Protein AF-A0A318CW46-F1 (afdb_monomer_lite)

Foldseek 3Di:
DDDDDDPPPPPPALEQEDADDPVLCVCLVPPVSVVVVVVVCCVVPVVSDDPQCVVPKAFDDWDADPQQRDIWTWIAGPNRIHTYHYPQAAPPRLDGCVLCVVVLVCVVVVPQLVVCCVPRNDHSVSNVVRNVVVVVDDPCVVPPDDPVPDDPDDDWDWDWDDDVNHIDIDID

Structure (mmCIF, N/CA/C/O backbone):
data_AF-A0A318CW46-F1
#
_entry.id   AF-A0A318CW46-F1
#
loop_
_atom_site.group_PDB
_atom_site.id
_atom_site.type_symbol
_atom_site.label_atom_id
_atom_site.label_alt_id
_atom_site.label_comp_id
_atom_site.label_asym_id
_atom_site.label_entity_id
_atom_site.label_seq_id
_atom_site.pdbx_PDB_ins_code
_atom_site.Cartn_x
_atom_site.Cartn_y
_atom_site.Cartn_z
_atom_site.occupancy
_atom_site.B_iso_or_equiv
_atom_site.auth_seq_id
_atom_site.auth_comp_id
_atom_site.auth_asym_id
_atom_site.auth_atom_id
_atom_site.pdbx_PDB_model_num
ATOM 1 N N . MET A 1 1 ? 23.184 -33.015 18.202 1.00 32.16 1 MET A N 1
ATOM 2 C CA . MET A 1 1 ? 23.133 -31.613 18.664 1.00 32.16 1 MET A CA 1
ATOM 3 C C . MET A 1 1 ? 22.717 -30.748 17.490 1.00 32.16 1 MET A C 1
ATOM 5 O O . MET A 1 1 ? 23.320 -30.872 16.436 1.00 32.16 1 MET A O 1
ATOM 9 N N . ASP A 1 2 ? 21.654 -29.971 17.696 1.00 36.38 2 ASP A N 1
ATOM 10 C CA . ASP A 1 2 ? 21.215 -28.774 16.967 1.00 36.38 2 ASP A CA 1
ATOM 11 C C . ASP A 1 2 ? 21.161 -28.744 15.433 1.00 36.38 2 ASP A C 1
ATOM 13 O O . ASP A 1 2 ? 22.164 -28.635 14.736 1.00 36.38 2 ASP A O 1
ATOM 17 N N . LYS A 1 3 ? 19.936 -28.572 14.924 1.00 35.69 3 LYS A N 1
ATOM 18 C CA . LYS A 1 3 ? 19.398 -27.219 14.685 1.00 35.69 3 LYS A CA 1
ATOM 19 C C . LYS A 1 3 ? 17.874 -27.297 14.598 1.00 35.69 3 LYS A C 1
ATOM 21 O O . LYS A 1 3 ? 17.314 -27.635 13.560 1.00 35.69 3 LYS A O 1
ATOM 26 N N . THR A 1 4 ? 17.195 -26.973 15.695 1.00 38.28 4 THR A N 1
ATOM 27 C CA . THR A 1 4 ? 15.797 -26.534 15.643 1.00 38.28 4 THR A CA 1
ATOM 28 C C . THR A 1 4 ? 15.719 -25.351 14.687 1.00 38.28 4 THR A C 1
ATOM 30 O O . THR A 1 4 ? 16.375 -24.333 14.919 1.00 38.28 4 THR A O 1
ATOM 33 N N . ALA A 1 5 ? 14.962 -25.507 13.600 1.00 40.34 5 ALA A N 1
ATOM 34 C CA . ALA A 1 5 ? 14.631 -24.421 12.692 1.00 40.34 5 ALA A CA 1
ATOM 35 C C . ALA A 1 5 ? 14.111 -23.251 13.532 1.00 40.34 5 ALA A C 1
ATOM 37 O O . ALA A 1 5 ? 13.078 -23.366 14.194 1.00 40.34 5 ALA A O 1
ATOM 38 N N . SER A 1 6 ? 14.868 -22.154 13.573 1.00 40.62 6 SER A N 1
ATOM 39 C CA . SER A 1 6 ? 14.403 -20.938 14.217 1.00 40.62 6 SER A CA 1
ATOM 40 C C . SER A 1 6 ? 13.115 -20.545 13.507 1.00 40.62 6 SER A C 1
ATOM 42 O O . SER A 1 6 ? 13.104 -20.319 12.296 1.00 40.62 6 SER A O 1
ATOM 44 N N . GLY A 1 7 ? 12.005 -20.551 14.248 1.00 39.16 7 GLY A N 1
ATOM 45 C CA . GLY A 1 7 ? 10.722 -20.106 13.733 1.00 39.16 7 GLY A CA 1
ATOM 46 C C . GLY A 1 7 ? 10.923 -18.736 13.103 1.00 39.16 7 GLY A C 1
ATOM 47 O O . GLY A 1 7 ? 11.277 -17.778 13.792 1.00 39.16 7 GLY A O 1
ATOM 48 N N . SER A 1 8 ? 10.774 -18.668 11.780 1.00 39.28 8 SER A N 1
ATOM 49 C CA . SER A 1 8 ? 10.755 -17.416 11.038 1.00 39.28 8 SER A CA 1
ATOM 50 C C . SER A 1 8 ? 9.749 -16.508 11.734 1.00 39.28 8 SER A C 1
ATOM 52 O O . SER A 1 8 ? 8.548 -16.784 11.742 1.00 39.28 8 SER A O 1
ATOM 54 N N . THR A 1 9 ? 10.233 -15.453 12.390 1.00 35.91 9 THR A N 1
ATOM 55 C CA . THR A 1 9 ? 9.356 -14.446 12.980 1.00 35.91 9 THR A CA 1
ATOM 56 C C . THR A 1 9 ? 8.758 -13.667 11.819 1.00 35.91 9 THR A C 1
ATOM 58 O O . THR A 1 9 ? 9.296 -12.653 11.376 1.00 35.91 9 THR A O 1
ATOM 61 N N . CYS A 1 10 ? 7.652 -14.172 11.269 1.00 44.41 10 CYS A N 1
ATOM 62 C CA . CYS A 1 10 ? 6.889 -13.450 10.268 1.00 44.41 10 CYS A CA 1
ATOM 63 C C . CYS A 1 10 ? 6.405 -12.158 10.935 1.00 44.41 10 CYS A C 1
ATOM 65 O O . CYS A 1 10 ? 5.488 -12.145 11.765 1.00 44.41 10 CYS A O 1
ATOM 67 N N . ARG A 1 11 ? 7.113 -11.057 10.672 1.00 53.97 11 ARG A N 1
ATOM 68 C CA . ARG A 1 11 ? 6.777 -9.756 11.233 1.00 53.97 11 ARG A CA 1
ATOM 69 C C . ARG A 1 11 ? 5.471 -9.321 10.589 1.00 53.97 11 ARG A C 1
ATOM 71 O O . ARG A 1 11 ? 5.467 -8.812 9.473 1.00 53.97 11 ARG A O 1
ATOM 78 N N . HIS A 1 12 ? 4.377 -9.523 11.311 1.00 66.75 12 HIS A N 1
ATOM 79 C CA . HIS A 1 12 ? 3.047 -9.138 10.869 1.00 66.75 12 HIS A CA 1
ATOM 80 C C . HIS A 1 12 ? 3.045 -7.656 10.485 1.00 66.75 12 HIS A C 1
ATOM 82 O O . HIS A 1 12 ? 3.467 -6.791 11.266 1.00 66.75 12 HIS A O 1
ATOM 88 N N . SER A 1 13 ? 2.601 -7.368 9.261 1.00 78.62 13 SER A N 1
ATOM 89 C CA . SER A 1 13 ? 2.466 -5.998 8.784 1.00 78.62 13 SER A CA 1
ATOM 90 C C . SER A 1 13 ? 1.497 -5.251 9.696 1.00 78.62 13 SER A C 1
ATOM 92 O O . SER A 1 13 ? 0.342 -5.631 9.850 1.00 78.62 13 SER A O 1
ATOM 94 N N . ARG A 1 14 ? 1.961 -4.162 10.313 1.00 91.94 14 ARG A N 1
ATOM 95 C CA . ARG A 1 14 ? 1.120 -3.259 11.120 1.00 91.94 14 ARG A CA 1
ATOM 96 C C . ARG A 1 14 ? 0.527 -2.140 10.259 1.00 91.94 14 ARG A C 1
ATOM 98 O O . ARG A 1 14 ? 0.412 -0.998 10.707 1.00 91.94 14 ARG A O 1
ATOM 105 N N . ILE A 1 15 ? 0.235 -2.443 8.997 1.00 93.69 15 ILE A N 1
ATOM 106 C CA . ILE A 1 15 ? -0.325 -1.515 8.015 1.00 93.69 15 ILE A CA 1
ATOM 107 C C . ILE A 1 15 ? -1.621 -2.123 7.502 1.00 93.69 15 ILE A C 1
ATOM 109 O O . ILE A 1 15 ? -1.599 -3.210 6.936 1.00 93.69 15 ILE A O 1
ATOM 113 N N . ILE A 1 16 ? -2.714 -1.389 7.669 1.00 94.69 16 ILE A N 1
ATOM 114 C CA . ILE A 1 16 ? -4.020 -1.723 7.112 1.00 94.69 16 ILE A CA 1
ATOM 115 C C . ILE A 1 16 ? -4.219 -0.809 5.906 1.00 94.69 16 ILE A C 1
ATOM 117 O O . ILE A 1 16 ? -4.135 0.417 6.027 1.00 94.69 16 ILE A O 1
ATOM 121 N N . CYS A 1 17 ? -4.404 -1.402 4.728 1.00 94.06 17 CYS A N 1
ATOM 122 C CA . CYS A 1 17 ? -4.678 -0.651 3.513 1.00 94.06 17 CYS A CA 1
ATOM 123 C C . CYS A 1 17 ? -6.181 -0.464 3.358 1.00 94.06 17 CYS A C 1
ATOM 125 O O . CYS A 1 17 ? -6.898 -1.449 3.236 1.00 94.06 17 CYS A O 1
ATOM 127 N N . ILE A 1 18 ? -6.633 0.783 3.302 1.00 95.31 18 ILE A N 1
ATOM 128 C CA . ILE A 1 18 ? -8.049 1.112 3.149 1.00 95.31 18 ILE A CA 1
ATOM 129 C C . ILE A 1 18 ? -8.262 1.819 1.819 1.00 95.31 18 ILE A C 1
ATOM 131 O O . ILE A 1 18 ? -7.445 2.653 1.417 1.00 95.31 18 ILE A O 1
ATOM 135 N N . SER A 1 19 ? -9.353 1.471 1.136 1.00 93.12 19 SER A N 1
ATOM 136 C CA . SER A 1 19 ? -9.769 2.180 -0.067 1.00 93.12 19 SER A CA 1
ATOM 137 C C . SER A 1 19 ? -10.070 3.625 0.301 1.00 93.12 19 SER A C 1
ATOM 139 O O . SER A 1 19 ? -10.950 3.870 1.105 1.00 93.12 19 SER A O 1
ATOM 141 N N . PHE A 1 20 ? -9.306 4.565 -0.236 1.00 93.25 20 PHE A N 1
ATOM 142 C CA . PHE A 1 20 ? -9.570 5.993 -0.126 1.00 93.25 20 PHE A CA 1
ATOM 143 C C . PHE A 1 20 ? -9.274 6.601 -1.489 1.00 93.25 20 PHE A C 1
ATOM 145 O O . PHE A 1 20 ? -8.220 6.325 -2.067 1.00 93.25 20 PHE A O 1
ATOM 152 N N . SER A 1 21 ? -10.133 7.487 -1.979 1.00 90.81 21 SER A N 1
ATOM 153 C CA . SER A 1 21 ? -9.716 8.450 -2.995 1.00 90.81 21 SER A CA 1
ATOM 154 C C . SER A 1 21 ? -8.876 9.560 -2.357 1.00 90.81 21 SER A C 1
ATOM 156 O O . SER A 1 21 ? -8.979 9.857 -1.162 1.00 90.81 21 SER A O 1
ATOM 158 N N . SER A 1 22 ? -8.054 10.236 -3.163 1.00 86.25 22 SER A N 1
ATOM 159 C CA . SER A 1 22 ? -7.266 11.374 -2.673 1.00 86.25 22 SER A CA 1
ATOM 160 C C . SER A 1 22 ? -8.139 12.515 -2.129 1.00 86.25 22 SER A C 1
ATOM 162 O O . SER A 1 22 ? -7.692 13.243 -1.246 1.00 86.25 22 SER A O 1
ATOM 164 N N . ASN A 1 23 ? -9.376 12.669 -2.618 1.00 89.25 23 ASN A N 1
ATOM 165 C CA . ASN A 1 23 ? -10.290 13.709 -2.145 1.00 89.25 23 ASN A CA 1
ATOM 166 C C . ASN A 1 23 ? -10.965 13.335 -0.817 1.00 89.25 23 ASN A C 1
ATOM 168 O O . ASN A 1 23 ? -11.006 14.157 0.097 1.00 89.25 23 ASN A O 1
ATOM 172 N N . GLU A 1 24 ? -11.432 12.092 -0.671 1.00 90.44 24 GLU A N 1
ATOM 173 C CA . GLU A 1 24 ? -12.001 11.603 0.595 1.00 90.44 24 GLU A CA 1
ATOM 174 C C . GLU A 1 24 ? -10.973 11.664 1.726 1.00 90.44 24 GLU A C 1
ATOM 176 O O . GLU A 1 24 ? -11.297 12.020 2.855 1.00 90.44 24 GLU A O 1
ATOM 181 N N . TYR A 1 25 ? -9.702 11.403 1.419 1.00 93.50 25 TYR A N 1
ATOM 182 C CA . TYR A 1 25 ? -8.637 11.373 2.417 1.00 93.50 25 TYR A CA 1
ATOM 183 C C . TYR A 1 25 ? -8.339 12.733 3.076 1.00 93.50 25 TYR A C 1
ATOM 185 O O . TYR A 1 25 ? -7.637 12.798 4.086 1.00 93.50 25 TYR A O 1
ATOM 193 N N . ARG A 1 26 ? -8.928 13.833 2.588 1.00 92.44 26 ARG A N 1
ATOM 194 C CA . ARG A 1 26 ? -8.860 15.152 3.245 1.00 92.44 26 ARG A CA 1
ATOM 195 C C . ARG A 1 26 ? -9.426 15.132 4.668 1.00 92.44 26 ARG A C 1
ATOM 197 O O . ARG A 1 26 ? -9.047 15.975 5.480 1.00 92.44 26 ARG A O 1
ATOM 204 N N . ILE A 1 27 ? -10.267 14.148 4.999 1.00 95.50 27 ILE A N 1
ATOM 205 C CA . ILE A 1 27 ? -10.796 13.946 6.354 1.00 95.50 27 ILE A CA 1
ATOM 206 C C . ILE A 1 27 ? -9.736 13.488 7.366 1.00 95.50 27 ILE A C 1
ATOM 208 O O . ILE A 1 27 ? -10.035 13.437 8.552 1.00 95.50 27 ILE A O 1
ATOM 212 N N . VAL A 1 28 ? -8.505 13.158 6.948 1.00 95.19 28 VAL A N 1
ATOM 213 C CA . VAL A 1 28 ? -7.462 12.581 7.821 1.00 95.19 28 VAL A CA 1
ATOM 214 C C . VAL A 1 28 ? -7.187 13.392 9.090 1.00 95.19 28 VAL A C 1
ATOM 216 O O . VAL A 1 28 ? -6.857 12.811 10.123 1.00 95.19 28 VAL A O 1
ATOM 219 N N . ASN A 1 29 ? -7.361 14.713 9.058 1.00 94.81 29 ASN A N 1
ATOM 220 C CA . ASN A 1 29 ? -7.152 15.575 10.224 1.00 94.81 29 ASN A CA 1
ATOM 221 C C . ASN A 1 29 ? -8.361 15.619 11.171 1.00 94.81 29 ASN A C 1
ATOM 223 O O . ASN A 1 29 ? -8.182 15.874 12.358 1.00 94.81 29 ASN A O 1
ATOM 227 N N . ASP A 1 30 ? -9.558 15.289 10.689 1.00 96.12 30 ASP A N 1
ATOM 228 C CA . ASP A 1 30 ? -10.794 15.266 11.469 1.00 96.12 30 ASP A CA 1
ATOM 229 C C . ASP A 1 30 ? -11.020 13.856 12.057 1.00 96.12 30 ASP A C 1
ATOM 231 O O . ASP A 1 30 ? -11.365 12.921 11.326 1.00 96.12 30 ASP A O 1
ATOM 235 N N . PRO A 1 31 ? -10.811 13.653 13.373 1.00 95.50 31 PRO A N 1
ATOM 236 C CA . PRO A 1 31 ? -10.923 12.331 13.982 1.00 95.50 31 PRO A CA 1
ATOM 237 C C . PRO A 1 31 ? -12.342 11.756 13.919 1.00 95.50 31 PRO A C 1
ATOM 239 O O . PRO A 1 31 ? -12.475 10.534 13.878 1.00 95.50 31 PRO A O 1
ATOM 242 N N . ALA A 1 32 ? -13.382 12.596 13.920 1.00 96.62 32 ALA A N 1
ATOM 243 C CA . ALA A 1 32 ? -14.769 12.143 13.898 1.00 96.62 32 ALA A CA 1
ATOM 244 C C . ALA A 1 32 ? -15.157 11.667 12.495 1.00 96.62 32 ALA A C 1
ATOM 246 O O . ALA A 1 32 ? -15.638 10.545 12.341 1.00 96.62 32 ALA A O 1
ATOM 247 N N . LYS A 1 33 ? -14.849 12.460 11.460 1.00 96.94 33 LYS A N 1
ATOM 248 C CA . LYS A 1 33 ? -15.097 12.060 10.064 1.00 96.94 33 LYS A CA 1
ATOM 249 C C . LYS A 1 33 ? -14.272 10.845 9.664 1.00 96.94 33 LYS A C 1
ATOM 251 O O . LYS A 1 33 ? -14.792 9.932 9.031 1.00 96.94 33 LYS A O 1
ATOM 256 N N . PHE A 1 34 ? -12.999 10.803 10.063 1.00 97.19 34 PHE A N 1
ATOM 257 C CA . PHE A 1 34 ? -12.151 9.646 9.789 1.00 97.19 34 PHE A CA 1
ATOM 258 C C . PHE A 1 34 ? -12.659 8.385 10.496 1.00 97.19 34 PHE A C 1
ATOM 260 O O . PHE A 1 34 ? -12.585 7.304 9.922 1.00 97.19 34 PHE A O 1
ATOM 267 N N . ARG A 1 35 ? -13.186 8.512 11.725 1.00 97.00 35 ARG A N 1
ATOM 268 C CA . ARG A 1 35 ? -13.819 7.396 12.440 1.00 97.00 35 ARG A CA 1
ATOM 269 C C . ARG A 1 35 ? -15.033 6.880 11.679 1.00 97.00 35 ARG A C 1
ATOM 271 O O . ARG A 1 35 ? -15.032 5.711 11.335 1.00 97.00 35 ARG A O 1
ATOM 278 N N . ALA A 1 36 ? -15.967 7.760 11.323 1.00 96.94 36 ALA A N 1
ATOM 279 C CA . ALA A 1 36 ? -17.170 7.380 10.587 1.00 96.94 36 ALA A CA 1
ATOM 280 C C . ALA A 1 36 ? -16.851 6.652 9.267 1.00 96.94 36 ALA A C 1
ATOM 282 O O . ALA A 1 36 ? -17.470 5.643 8.947 1.00 96.94 36 ALA A O 1
ATOM 283 N N . TYR A 1 37 ? -15.843 7.125 8.523 1.00 96.94 37 TYR A N 1
ATOM 284 C CA . TYR A 1 37 ? -15.391 6.436 7.313 1.00 96.94 37 TYR A CA 1
ATOM 285 C C . TYR A 1 37 ? -14.813 5.050 7.617 1.00 96.94 37 TYR A C 1
ATOM 287 O O . TYR A 1 37 ? -15.091 4.084 6.912 1.00 96.94 37 TYR A O 1
ATOM 295 N N . LEU A 1 38 ? -13.984 4.950 8.658 1.00 96.44 38 LEU A N 1
ATOM 296 C CA . LEU A 1 38 ? -13.343 3.694 9.021 1.00 96.44 38 LEU A CA 1
ATOM 297 C C . LEU A 1 38 ? -14.353 2.666 9.542 1.00 96.44 38 LEU A C 1
ATOM 299 O O . LEU A 1 38 ? -14.236 1.505 9.173 1.00 96.44 38 LEU A O 1
ATOM 303 N N . ASP A 1 39 ? -15.354 3.091 10.312 1.00 96.81 39 ASP A N 1
ATOM 304 C CA . ASP A 1 39 ? -16.443 2.234 10.791 1.00 96.81 39 ASP A CA 1
ATOM 305 C C . ASP A 1 39 ? -17.212 1.619 9.609 1.00 96.81 39 ASP A C 1
ATOM 307 O O . ASP A 1 39 ? -17.390 0.403 9.557 1.00 96.81 39 ASP A O 1
ATOM 311 N N . ALA A 1 40 ? -17.540 2.420 8.586 1.00 96.31 40 ALA A N 1
ATOM 312 C CA . ALA A 1 40 ? -18.165 1.921 7.357 1.00 96.31 40 ALA A CA 1
ATOM 313 C C . ALA A 1 40 ? -17.275 0.916 6.594 1.00 96.31 40 ALA A C 1
ATOM 315 O O . ALA A 1 40 ? -17.768 -0.016 5.957 1.00 96.31 40 ALA A O 1
ATOM 316 N N . MET A 1 41 ? -15.948 1.085 6.642 1.00 95.81 41 MET A N 1
ATOM 317 C CA . MET A 1 41 ? -15.010 0.127 6.046 1.00 95.81 41 MET A CA 1
ATOM 318 C C . MET A 1 41 ? -14.886 -1.158 6.865 1.00 95.81 41 MET A C 1
ATOM 320 O O . MET A 1 41 ? -14.755 -2.221 6.267 1.00 95.81 41 MET A O 1
ATOM 324 N N . ILE A 1 42 ? -14.939 -1.082 8.196 1.00 95.69 42 ILE A N 1
ATOM 325 C CA . ILE A 1 42 ? -14.933 -2.256 9.083 1.00 95.69 42 ILE A CA 1
ATOM 326 C C . ILE A 1 42 ? -16.193 -3.093 8.854 1.00 95.69 42 ILE A C 1
ATOM 328 O O . ILE A 1 42 ? -16.101 -4.313 8.767 1.00 95.69 42 ILE A O 1
ATOM 332 N N . GLU A 1 43 ? -17.349 -2.445 8.700 1.00 95.00 43 GLU A N 1
ATOM 333 C CA . GLU A 1 43 ? -18.615 -3.122 8.406 1.00 95.00 43 GLU A CA 1
ATOM 334 C C . GLU A 1 43 ? -18.580 -3.838 7.047 1.00 95.00 43 GLU A C 1
ATOM 336 O O . GLU A 1 43 ? -19.028 -4.976 6.922 1.00 95.00 43 GLU A O 1
ATOM 341 N N . ARG A 1 44 ? -18.005 -3.198 6.022 1.00 93.50 44 ARG A N 1
ATOM 342 C CA . ARG A 1 44 ? -18.001 -3.724 4.647 1.00 93.50 44 ARG A CA 1
ATOM 343 C C . ARG A 1 44 ? -16.867 -4.713 4.342 1.00 93.50 44 ARG A C 1
ATOM 345 O O . ARG A 1 44 ? -17.016 -5.564 3.459 1.00 93.50 44 ARG A O 1
ATOM 352 N N . PHE A 1 45 ? -15.727 -4.554 5.008 1.00 92.06 45 PHE A N 1
ATOM 353 C CA . PHE A 1 45 ? -14.473 -5.258 4.729 1.00 92.06 45 PHE A CA 1
ATOM 354 C C . PHE A 1 45 ? -13.772 -5.667 6.032 1.00 92.06 45 PHE A C 1
ATOM 356 O O . PHE A 1 45 ? -12.610 -5.314 6.266 1.00 92.06 45 PHE A O 1
ATOM 363 N N . SER A 1 46 ? -14.483 -6.378 6.906 1.00 91.31 46 SER A N 1
ATOM 364 C CA . SER A 1 46 ? -13.979 -6.791 8.221 1.00 91.31 46 SER A CA 1
ATOM 365 C C . SER A 1 46 ? -12.697 -7.628 8.134 1.00 91.31 46 SER A C 1
ATOM 367 O O . SER A 1 46 ? -11.844 -7.532 9.014 1.00 91.31 46 SER A O 1
ATOM 369 N N . GLU A 1 47 ? -12.495 -8.358 7.034 1.00 88.75 47 GLU A N 1
ATOM 370 C CA . GLU A 1 47 ? -11.308 -9.172 6.765 1.00 88.75 47 GLU A CA 1
ATOM 371 C C . GLU A 1 47 ? -10.009 -8.364 6.597 1.00 88.75 47 GLU A C 1
ATOM 373 O O . GLU A 1 47 ? -8.915 -8.915 6.722 1.00 88.75 47 GLU A O 1
ATOM 378 N N . LEU A 1 48 ? -10.097 -7.053 6.331 1.00 90.56 48 LEU A N 1
ATOM 379 C CA . LEU A 1 48 ? -8.921 -6.176 6.255 1.00 90.56 48 LEU A CA 1
ATOM 380 C C . LEU A 1 48 ? -8.356 -5.827 7.637 1.00 90.56 48 LEU A C 1
ATOM 382 O O . LEU A 1 48 ? -7.253 -5.278 7.740 1.00 90.56 48 LEU A O 1
ATOM 386 N N . PHE A 1 49 ? -9.115 -6.100 8.695 1.00 93.69 49 PHE A N 1
ATOM 387 C CA . PHE A 1 49 ? -8.809 -5.700 10.055 1.00 93.69 49 PHE A CA 1
ATOM 388 C C . PHE A 1 49 ? -8.443 -6.913 10.918 1.00 93.69 49 PHE A C 1
ATOM 390 O O . PHE A 1 49 ? -8.858 -8.037 10.643 1.00 93.69 49 PHE A O 1
ATOM 397 N N . PRO A 1 50 ? -7.657 -6.707 11.988 1.00 93.69 50 PRO A N 1
ATOM 398 C CA . PRO A 1 50 ? -7.475 -7.740 13.003 1.00 93.69 50 PRO A CA 1
ATOM 399 C C . PRO A 1 50 ? -8.826 -8.099 13.645 1.00 93.69 50 PRO A C 1
ATOM 401 O O . PRO A 1 50 ? -9.661 -7.217 13.840 1.00 93.69 50 PRO A O 1
ATOM 404 N N . ALA A 1 51 ? -9.032 -9.367 14.009 1.00 92.94 51 ALA A N 1
ATOM 405 C CA . ALA A 1 51 ? -10.307 -9.860 14.545 1.00 92.94 51 ALA A CA 1
ATOM 406 C C . ALA A 1 51 ? -10.781 -9.084 15.791 1.00 92.94 51 ALA A C 1
ATOM 408 O O . ALA A 1 51 ? -11.978 -8.866 15.997 1.00 92.94 51 ALA A O 1
ATOM 409 N N . GLU A 1 52 ? -9.836 -8.589 16.591 1.00 95.31 52 GLU A N 1
ATOM 410 C CA . GLU A 1 52 ? -10.079 -7.802 17.798 1.00 95.31 52 GLU A CA 1
ATOM 411 C C . GLU A 1 52 ? -10.678 -6.414 17.516 1.00 95.31 52 GLU A C 1
ATOM 413 O O . GLU A 1 52 ? -11.087 -5.730 18.453 1.00 95.31 52 GLU A O 1
ATOM 418 N N . ILE A 1 53 ? -10.766 -5.984 16.248 1.00 95.62 53 ILE A N 1
ATOM 419 C CA . ILE A 1 53 ? -11.426 -4.725 15.862 1.00 95.62 53 ILE A CA 1
ATOM 420 C C . ILE A 1 53 ? -12.898 -4.693 16.285 1.00 95.62 53 ILE A C 1
ATOM 422 O O . ILE A 1 53 ? -13.443 -3.620 16.533 1.00 95.62 53 ILE A O 1
ATOM 426 N N . THR A 1 54 ? -13.525 -5.865 16.410 1.00 92.94 54 THR A N 1
ATOM 427 C CA . THR A 1 54 ? -14.913 -6.039 16.860 1.00 92.94 54 THR A CA 1
ATOM 428 C C . THR A 1 54 ? -15.136 -5.541 18.290 1.00 92.94 54 THR A C 1
ATOM 430 O O . THR A 1 54 ? -16.219 -5.060 18.608 1.00 92.94 54 THR A O 1
ATOM 433 N N . ALA A 1 55 ? -14.098 -5.559 19.135 1.00 93.94 55 ALA A N 1
ATOM 434 C CA . ALA A 1 55 ? -14.119 -4.968 20.474 1.00 93.94 55 ALA A CA 1
ATOM 435 C C . ALA A 1 55 ? -13.897 -3.438 20.465 1.00 93.94 55 ALA A C 1
ATOM 437 O O . ALA A 1 55 ? -13.820 -2.803 21.520 1.00 93.94 55 ALA A O 1
ATOM 438 N N . GLY A 1 56 ? -13.774 -2.837 19.280 1.00 95.31 56 GLY A N 1
ATOM 439 C CA . GLY A 1 56 ? -13.513 -1.421 19.070 1.00 95.31 56 GLY A CA 1
ATOM 440 C C . GLY A 1 56 ? -12.026 -1.072 18.959 1.00 95.31 56 GLY A C 1
ATOM 441 O O . GLY A 1 56 ? -11.122 -1.906 19.043 1.00 95.31 56 GLY A O 1
ATOM 442 N N . TYR A 1 57 ? -11.756 0.217 18.752 1.00 97.31 57 TYR A N 1
ATOM 443 C CA . TYR A 1 57 ? -10.403 0.738 18.575 1.00 97.31 57 TYR A CA 1
ATOM 444 C C . TYR A 1 57 ? -10.266 2.178 19.068 1.00 97.31 57 TYR A C 1
ATOM 446 O O . TYR A 1 57 ? -11.224 2.949 19.157 1.00 97.31 57 TYR A O 1
ATOM 454 N N . LYS A 1 58 ? -9.027 2.579 19.360 1.00 97.25 58 LYS A N 1
ATOM 455 C CA . LYS A 1 58 ? -8.692 3.956 19.740 1.00 97.25 58 LYS A CA 1
ATOM 456 C C . LYS A 1 58 ? -8.057 4.684 18.562 1.00 97.25 58 LYS A C 1
ATOM 458 O O . LYS A 1 58 ? -7.146 4.158 17.923 1.00 97.25 58 LYS A O 1
ATOM 463 N N . MET A 1 59 ? -8.484 5.922 18.312 1.00 96.75 59 MET A N 1
ATOM 464 C CA . MET A 1 59 ? -7.713 6.845 17.474 1.00 96.75 59 MET A CA 1
ATOM 465 C C . MET A 1 59 ? -6.428 7.181 18.223 1.00 96.75 59 MET A C 1
ATOM 467 O O . MET A 1 59 ? -6.501 7.694 19.336 1.00 96.75 59 MET A O 1
ATOM 471 N N . LYS A 1 60 ? -5.267 6.839 17.656 1.00 95.75 60 LYS A N 1
ATOM 472 C CA . LYS A 1 60 ? -3.986 6.964 18.356 1.00 95.75 60 LYS A CA 1
ATOM 473 C C . LYS A 1 60 ? -3.348 8.325 18.105 1.00 95.75 60 LYS A C 1
ATOM 475 O O . LYS A 1 60 ? -3.377 9.192 18.964 1.00 95.75 60 LYS A O 1
ATOM 480 N N . ASP A 1 61 ? -2.730 8.482 16.943 1.00 95.75 61 ASP A N 1
ATOM 481 C CA . ASP A 1 61 ? -1.983 9.675 16.568 1.00 95.75 61 ASP A CA 1
ATOM 482 C C . ASP A 1 61 ? -1.901 9.810 15.045 1.00 95.75 61 ASP A C 1
ATOM 484 O O . ASP A 1 61 ? -2.380 8.966 14.277 1.00 95.75 61 ASP A O 1
ATOM 488 N N . ILE A 1 62 ? -1.294 10.913 14.625 1.00 96.06 62 ILE A N 1
ATOM 489 C CA . ILE A 1 62 ? -1.072 11.276 13.235 1.00 96.06 62 ILE A CA 1
ATOM 490 C C . ILE A 1 62 ? 0.435 11.391 13.005 1.00 96.06 62 ILE A C 1
ATOM 492 O O . ILE A 1 62 ? 1.180 11.818 13.886 1.00 96.06 62 ILE A O 1
ATOM 496 N N . ARG A 1 63 ? 0.901 10.995 11.823 1.00 94.00 63 ARG A N 1
ATOM 497 C CA . ARG A 1 63 ? 2.294 11.132 11.392 1.00 94.00 63 ARG A CA 1
ATOM 498 C C . ARG A 1 63 ? 2.360 11.657 9.978 1.00 94.00 63 ARG A C 1
ATOM 500 O O . ARG A 1 63 ? 1.562 11.258 9.143 1.00 94.00 63 ARG A O 1
ATOM 507 N N . GLU A 1 64 ? 3.364 12.463 9.685 1.00 94.94 64 GLU A N 1
ATOM 508 C CA . GLU A 1 64 ? 3.655 12.863 8.316 1.00 94.94 64 GLU A CA 1
ATOM 509 C C . GLU A 1 64 ? 4.726 11.950 7.704 1.00 94.94 64 GLU A C 1
ATOM 511 O O . GLU A 1 64 ? 5.752 11.640 8.319 1.00 94.94 64 GLU A O 1
ATOM 516 N N . SER A 1 65 ? 4.483 11.482 6.482 1.00 93.69 65 SER A N 1
ATOM 517 C CA . SER A 1 65 ? 5.476 10.738 5.713 1.00 93.69 65 SER A CA 1
ATOM 518 C C . SER A 1 65 ? 6.575 11.674 5.225 1.00 93.69 65 SER A C 1
ATOM 520 O O . SER A 1 65 ? 6.333 12.492 4.348 1.00 93.69 65 SER A O 1
ATOM 522 N N . LYS A 1 66 ? 7.820 11.471 5.667 1.00 93.25 66 LYS A N 1
ATOM 523 C CA . LYS A 1 66 ? 8.978 12.226 5.147 1.00 93.25 66 LYS A CA 1
ATOM 524 C C . LYS A 1 66 ? 9.195 12.070 3.635 1.00 93.25 66 LYS A C 1
ATOM 526 O O . LYS A 1 66 ? 9.832 12.913 3.023 1.00 93.25 66 LYS A O 1
ATOM 531 N N . LYS A 1 67 ? 8.723 10.969 3.036 1.00 92.31 67 LYS A N 1
ATOM 532 C CA . LYS A 1 67 ? 8.931 10.677 1.607 1.00 92.31 67 LYS A CA 1
ATOM 533 C C . LYS A 1 67 ? 7.931 11.380 0.691 1.00 92.31 67 LYS A C 1
ATOM 535 O O . LYS A 1 67 ? 8.272 11.651 -0.453 1.00 92.31 67 LYS A O 1
ATOM 540 N N . LEU A 1 68 ? 6.702 11.586 1.169 1.00 93.62 68 LEU A N 1
ATOM 541 C CA . LEU A 1 68 ? 5.582 12.077 0.353 1.00 93.62 68 LEU A CA 1
ATOM 542 C C . LEU A 1 68 ? 4.896 13.316 0.938 1.00 93.62 68 LEU A C 1
ATOM 544 O O . LEU A 1 68 ? 3.993 13.838 0.300 1.00 93.62 68 LEU A O 1
ATOM 548 N N . SER A 1 69 ? 5.269 13.745 2.146 1.00 93.75 69 SER A N 1
ATOM 549 C CA . SER A 1 69 ? 4.596 14.814 2.897 1.00 93.75 69 SER A CA 1
ATOM 550 C C . SER A 1 69 ? 3.086 14.591 3.030 1.00 93.75 69 SER A C 1
ATOM 552 O O . SER A 1 69 ? 2.274 15.505 2.945 1.00 93.75 69 SER A O 1
ATOM 554 N N . ILE A 1 70 ? 2.696 13.324 3.208 1.00 93.12 70 ILE A N 1
ATOM 555 C CA . ILE A 1 70 ? 1.303 12.916 3.407 1.00 93.12 70 ILE A CA 1
ATOM 556 C C . ILE A 1 70 ? 1.087 12.605 4.874 1.00 93.12 70 ILE A C 1
ATOM 558 O O . ILE A 1 70 ? 1.837 11.838 5.485 1.00 93.12 70 ILE A O 1
ATOM 562 N N . VAL A 1 71 ? 0.013 13.171 5.405 1.00 95.69 71 VAL A N 1
ATOM 563 C CA . VAL A 1 71 ? -0.481 12.916 6.749 1.00 95.69 71 VAL A CA 1
ATOM 564 C C . VAL A 1 71 ? -1.116 11.525 6.817 1.00 95.69 71 VAL A C 1
ATOM 566 O O . VAL A 1 71 ? -1.927 11.150 5.976 1.00 95.69 71 VAL A O 1
ATOM 569 N N . ILE A 1 72 ? -0.747 10.734 7.816 1.00 95.38 72 ILE A N 1
ATOM 570 C CA . ILE A 1 72 ? -1.170 9.347 8.002 1.00 95.38 72 ILE A CA 1
ATOM 571 C C . ILE A 1 72 ? -1.687 9.170 9.416 1.00 95.38 72 ILE A C 1
ATOM 573 O O . ILE A 1 72 ? -1.002 9.503 10.384 1.00 95.38 72 ILE A O 1
ATOM 577 N N . ARG A 1 73 ? -2.880 8.595 9.540 1.00 96.00 73 ARG A N 1
ATOM 578 C CA . ARG A 1 73 ? -3.500 8.325 10.835 1.00 96.00 73 ARG A CA 1
ATOM 579 C C . ARG A 1 73 ? -3.232 6.895 11.291 1.00 96.00 73 ARG A C 1
ATOM 581 O O . ARG A 1 73 ? -3.163 5.960 10.489 1.00 96.00 73 ARG A O 1
ATOM 588 N N . ARG A 1 74 ? -3.071 6.723 12.601 1.00 97.06 74 ARG A N 1
ATOM 589 C CA . ARG A 1 74 ? -2.899 5.418 13.238 1.00 97.06 74 ARG A CA 1
ATOM 590 C C . ARG A 1 74 ? -4.011 5.142 14.231 1.00 97.06 74 ARG A C 1
ATOM 592 O O . ARG A 1 74 ? -4.491 6.045 14.920 1.00 97.06 74 ARG A O 1
ATOM 599 N N . ILE A 1 75 ? -4.367 3.872 14.331 1.00 97.38 75 ILE A N 1
ATOM 600 C CA . ILE A 1 75 ? -5.323 3.361 15.310 1.00 97.38 75 ILE A CA 1
ATOM 601 C C . ILE A 1 75 ? -4.633 2.373 16.245 1.00 97.38 75 ILE A C 1
ATOM 603 O O . ILE A 1 75 ? -3.581 1.822 15.917 1.00 97.38 75 ILE A O 1
ATOM 607 N N . SER A 1 76 ? -5.217 2.163 17.418 1.00 97.38 76 SER A N 1
ATOM 608 C CA . SER A 1 76 ? -4.820 1.112 18.347 1.00 97.38 76 SER A CA 1
ATOM 609 C C . SER A 1 76 ? -5.964 0.123 18.510 1.00 97.38 76 SER A C 1
ATOM 611 O O . SER A 1 76 ? -7.063 0.530 18.886 1.00 97.38 76 SER A O 1
ATOM 613 N N . VAL A 1 77 ? -5.694 -1.151 18.246 1.00 97.12 77 VAL A N 1
ATOM 614 C CA . VAL A 1 77 ? -6.639 -2.265 18.384 1.00 97.12 77 VAL A CA 1
ATOM 615 C C . VAL A 1 77 ? -6.005 -3.270 19.333 1.00 97.12 77 VAL A C 1
ATOM 617 O O . VAL A 1 77 ? -4.865 -3.668 19.101 1.00 97.12 77 VAL A O 1
ATOM 620 N N . ALA A 1 78 ? -6.680 -3.608 20.436 1.00 95.06 78 ALA A N 1
ATOM 621 C CA . AL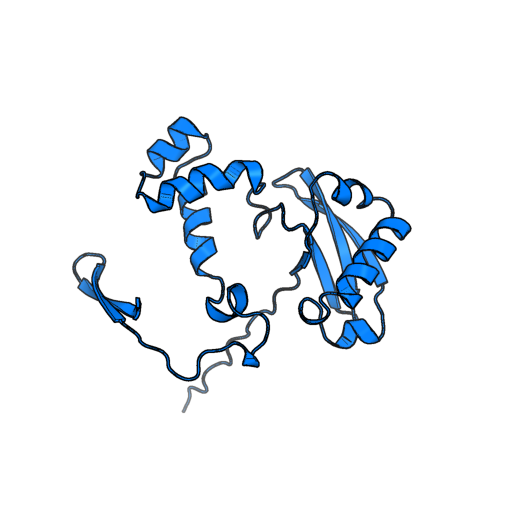A A 1 78 ? -6.136 -4.484 21.484 1.00 95.06 78 ALA A CA 1
ATOM 622 C C . ALA A 1 78 ? -4.699 -4.112 21.940 1.00 95.06 78 ALA A C 1
ATOM 624 O O . ALA A 1 78 ? -3.839 -4.963 22.143 1.00 95.06 78 ALA A O 1
ATOM 625 N N . GLY A 1 79 ? -4.396 -2.810 22.044 1.00 93.88 79 GLY A N 1
ATOM 626 C CA . GLY A 1 79 ? -3.065 -2.307 22.430 1.00 93.88 79 GLY A CA 1
ATOM 627 C C . GLY A 1 79 ? -2.018 -2.302 21.306 1.00 93.88 79 GLY A C 1
ATOM 628 O O . GLY A 1 79 ? -0.943 -1.717 21.458 1.00 93.88 79 GLY A O 1
ATOM 629 N N . ILE A 1 80 ? -2.333 -2.873 20.146 1.00 95.06 80 ILE A N 1
ATOM 630 C CA . ILE A 1 80 ? -1.455 -2.921 18.981 1.00 95.06 80 ILE A CA 1
ATOM 631 C C . ILE A 1 80 ? -1.731 -1.727 18.074 1.00 95.06 80 ILE A C 1
ATOM 633 O O . ILE A 1 80 ? -2.862 -1.447 17.689 1.00 95.06 80 ILE A O 1
ATOM 637 N N . SER A 1 81 ? -0.668 -1.026 17.680 1.00 96.12 81 SER A N 1
ATOM 638 C CA . SER A 1 81 ? -0.777 0.134 16.794 1.00 96.12 81 SER A CA 1
ATOM 639 C C . SER A 1 81 ? -0.724 -0.255 15.322 1.00 96.12 81 SER A C 1
ATOM 641 O O . SER A 1 81 ? 0.275 -0.818 14.875 1.00 96.12 81 SER A O 1
ATOM 643 N N . TYR A 1 82 ? -1.742 0.148 14.568 1.00 96.62 82 TYR A N 1
ATOM 644 C CA . TYR A 1 82 ? -1.848 -0.041 13.127 1.00 96.62 82 TYR A CA 1
ATOM 645 C C . TYR A 1 82 ? -1.802 1.298 12.397 1.00 96.62 82 TYR A C 1
ATOM 647 O O . TYR A 1 82 ? -2.386 2.293 12.827 1.00 96.62 82 TYR A O 1
ATOM 655 N N . THR A 1 83 ? -1.090 1.323 11.277 1.00 96.25 83 THR A N 1
ATOM 656 C CA . THR A 1 83 ? -1.061 2.455 10.351 1.00 96.25 83 THR A CA 1
ATOM 657 C C . THR A 1 83 ? -2.156 2.278 9.314 1.00 96.25 83 THR A C 1
ATOM 659 O O . THR A 1 83 ? -2.148 1.272 8.610 1.00 96.25 83 THR A O 1
ATOM 662 N N . ILE A 1 84 ? -3.056 3.254 9.187 1.00 96.56 84 ILE A N 1
ATOM 663 C CA . ILE A 1 84 ? -4.065 3.247 8.127 1.00 96.56 84 ILE A CA 1
ATOM 664 C C . ILE A 1 84 ? -3.456 3.907 6.894 1.00 96.56 84 ILE A C 1
ATOM 666 O O . ILE A 1 84 ? -3.261 5.121 6.860 1.00 96.56 84 ILE A O 1
ATOM 670 N N . ARG A 1 85 ? -3.097 3.099 5.895 1.00 95.62 85 ARG A N 1
ATOM 671 C CA . ARG A 1 85 ? -2.565 3.582 4.619 1.00 95.62 85 ARG A CA 1
ATOM 672 C C . ARG A 1 85 ? -3.711 3.687 3.608 1.00 95.62 85 ARG A C 1
ATOM 674 O O . ARG A 1 85 ? -4.369 2.675 3.371 1.00 95.62 85 ARG A O 1
ATOM 681 N N . PRO A 1 86 ? -3.909 4.836 2.951 1.00 96.12 86 PRO A N 1
ATOM 682 C CA . PRO A 1 86 ? -4.867 4.922 1.860 1.00 96.12 86 PRO A CA 1
ATOM 683 C C . PRO A 1 86 ? -4.373 4.189 0.602 1.00 96.12 86 PRO A C 1
ATOM 685 O O . PRO A 1 86 ? -3.177 4.184 0.301 1.00 96.12 86 PRO A O 1
ATOM 688 N N . SER A 1 87 ? -5.294 3.594 -0.155 1.00 94.81 87 SER A N 1
ATOM 689 C CA . SER A 1 87 ? -4.996 2.783 -1.347 1.00 94.81 87 SER A CA 1
ATOM 690 C C . SER A 1 87 ? -4.294 3.555 -2.468 1.00 94.81 87 SER A C 1
ATOM 692 O O . SER A 1 87 ? -3.487 2.970 -3.185 1.00 94.81 87 SER A O 1
ATOM 694 N N . PHE A 1 88 ? -4.511 4.872 -2.579 1.00 95.88 88 PHE A N 1
ATOM 695 C CA . PHE A 1 88 ? -3.839 5.722 -3.573 1.00 95.88 88 PHE A CA 1
ATOM 696 C C . PHE A 1 88 ? -2.340 5.963 -3.295 1.00 95.88 88 PHE A C 1
ATOM 698 O O . PHE A 1 88 ? -1.673 6.658 -4.066 1.00 95.88 88 PHE A O 1
ATOM 705 N N . VAL A 1 89 ? -1.788 5.406 -2.210 1.00 95.44 89 VAL A N 1
ATOM 706 C CA . VAL A 1 89 ? -0.370 5.517 -1.842 1.00 95.44 89 VAL A CA 1
ATOM 707 C C . VAL A 1 89 ? 0.297 4.146 -1.873 1.00 95.44 89 VAL A C 1
ATOM 709 O O . VAL A 1 89 ? -0.173 3.200 -1.244 1.00 95.44 89 VAL A O 1
ATOM 712 N N . MET A 1 90 ? 1.446 4.035 -2.538 1.00 93.62 90 MET A N 1
ATOM 713 C CA . MET A 1 90 ? 2.208 2.786 -2.650 1.00 93.62 90 MET A CA 1
ATOM 714 C C . MET A 1 90 ? 2.748 2.286 -1.295 1.00 93.62 90 MET A C 1
ATOM 716 O O . MET A 1 90 ? 2.953 3.086 -0.371 1.00 93.62 90 MET A O 1
ATOM 720 N N . PRO A 1 91 ? 3.009 0.969 -1.137 1.00 90.50 91 PRO A N 1
ATOM 721 C CA . PRO A 1 91 ? 3.605 0.428 0.084 1.00 90.50 91 PRO A CA 1
ATOM 722 C C . PRO A 1 91 ? 4.916 1.140 0.434 1.00 90.50 91 PRO A C 1
ATOM 724 O O . PRO A 1 91 ? 5.645 1.593 -0.444 1.00 90.50 91 PRO A O 1
ATOM 727 N N . TYR A 1 92 ? 5.224 1.265 1.728 1.00 89.12 92 TYR A N 1
ATOM 728 C CA . TYR A 1 92 ? 6.394 2.017 2.221 1.00 89.12 92 TYR A CA 1
ATOM 729 C C . TYR A 1 92 ? 6.458 3.492 1.782 1.00 89.12 92 TYR A C 1
ATOM 731 O O . TYR A 1 92 ? 7.536 4.105 1.849 1.00 89.12 92 TYR A O 1
ATOM 739 N N . MET A 1 93 ? 5.315 4.061 1.375 1.00 92.56 93 MET A N 1
ATOM 740 C CA . MET A 1 93 ? 5.162 5.459 0.967 1.00 92.56 93 MET A CA 1
ATOM 741 C C . MET A 1 93 ? 6.137 5.830 -0.158 1.00 92.56 93 MET A C 1
ATOM 743 O O . MET A 1 93 ? 6.783 6.874 -0.114 1.00 92.56 93 MET A O 1
ATOM 747 N N . THR A 1 94 ? 6.336 4.928 -1.120 1.00 93.31 94 THR A N 1
ATOM 748 C CA . THR A 1 94 ? 7.325 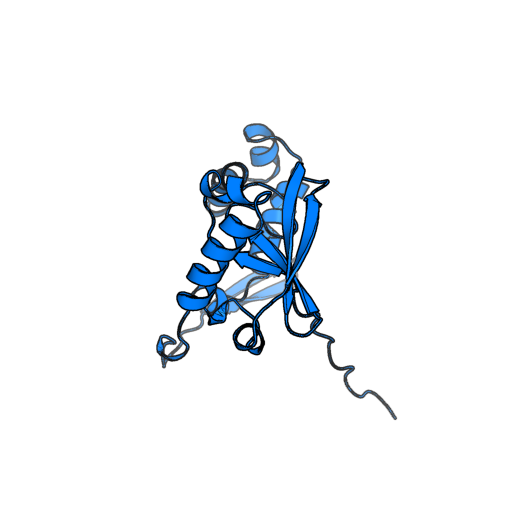5.095 -2.197 1.00 93.31 94 THR A CA 1
ATOM 749 C C . THR A 1 94 ? 6.843 5.994 -3.332 1.00 93.31 94 THR A C 1
ATOM 751 O O . THR A 1 94 ? 7.674 6.538 -4.052 1.00 93.31 94 THR A O 1
ATOM 754 N N . GLY A 1 95 ? 5.535 6.186 -3.485 1.00 95.00 95 GLY A N 1
ATOM 755 C CA . GLY A 1 95 ? 4.936 7.012 -4.531 1.00 95.00 95 GLY A CA 1
ATOM 756 C C . GLY A 1 95 ? 3.418 7.072 -4.396 1.00 95.00 95 GLY A C 1
ATOM 757 O O . GLY A 1 95 ? 2.829 6.304 -3.630 1.00 95.00 95 GLY A O 1
ATOM 758 N N . LEU A 1 96 ? 2.792 7.982 -5.136 1.00 96.00 96 LEU A N 1
ATOM 759 C CA . LEU A 1 96 ? 1.346 7.979 -5.343 1.00 96.00 96 LEU A CA 1
ATOM 760 C C . LEU A 1 96 ? 1.010 7.074 -6.524 1.00 96.00 96 LEU A C 1
ATOM 762 O O . LEU A 1 96 ? 1.750 7.052 -7.504 1.00 96.00 96 LEU A O 1
ATOM 766 N N . VAL A 1 97 ? -0.123 6.374 -6.458 1.00 95.25 97 VAL A N 1
ATOM 767 C CA . VAL A 1 97 ? -0.579 5.481 -7.537 1.00 95.25 97 VAL A CA 1
ATOM 768 C C . VAL A 1 97 ? -0.646 6.229 -8.868 1.00 95.25 97 VAL A C 1
ATOM 770 O O . VAL A 1 97 ? -0.056 5.770 -9.838 1.00 95.25 97 VAL A O 1
ATOM 773 N N . LYS A 1 98 ? -1.222 7.439 -8.884 1.00 95.75 98 LYS A N 1
ATOM 774 C CA . LYS A 1 98 ? -1.326 8.277 -10.093 1.00 95.75 98 LYS A CA 1
ATOM 775 C C . LYS A 1 98 ? 0.016 8.573 -10.785 1.00 95.75 98 LYS A C 1
ATOM 777 O O . LYS A 1 98 ? 0.034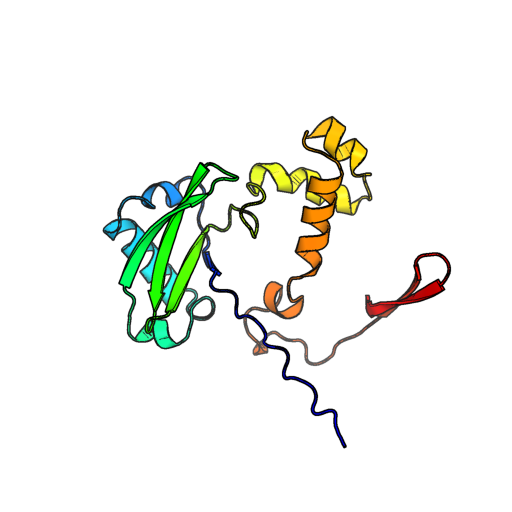 8.802 -11.989 1.00 95.75 98 LYS A O 1
ATOM 782 N N . ASP A 1 99 ? 1.119 8.581 -10.033 1.00 95.81 99 ASP A N 1
ATOM 783 C CA . ASP A 1 99 ? 2.448 8.915 -10.555 1.00 95.81 99 ASP A CA 1
ATOM 784 C C . ASP A 1 99 ? 3.186 7.662 -11.054 1.00 95.81 99 ASP A C 1
ATOM 786 O O . ASP A 1 99 ? 4.067 7.758 -11.906 1.00 95.81 99 ASP A O 1
ATOM 790 N N . VAL A 1 100 ? 2.849 6.481 -10.521 1.00 96.50 100 VAL A N 1
ATOM 791 C CA . VAL A 1 100 ? 3.582 5.232 -10.790 1.00 96.50 100 VAL A CA 1
ATOM 792 C C . VAL A 1 100 ? 2.814 4.236 -11.651 1.00 96.50 100 VAL A C 1
ATOM 794 O O . VAL A 1 100 ? 3.438 3.349 -12.225 1.00 96.50 100 VAL A O 1
ATOM 797 N N . GLU A 1 101 ? 1.494 4.380 -11.778 1.00 96.19 101 GLU A N 1
ATOM 798 C CA . GLU A 1 101 ? 0.628 3.473 -12.537 1.00 96.19 101 GLU A CA 1
ATOM 799 C C . GLU A 1 101 ? 1.093 3.328 -13.990 1.00 96.19 101 GLU A C 1
ATOM 801 O O . GLU A 1 101 ? 1.369 2.218 -14.437 1.00 96.19 101 GLU A O 1
ATOM 806 N N . LYS A 1 102 ? 1.262 4.444 -14.713 1.00 97.1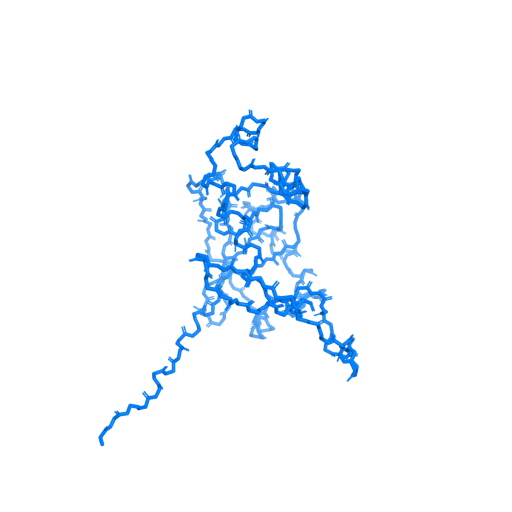2 102 LYS A N 1
ATOM 807 C CA . LYS A 1 102 ? 1.687 4.421 -16.122 1.00 97.12 102 LYS A CA 1
ATOM 808 C C . LYS A 1 102 ? 3.108 3.859 -16.305 1.00 97.12 102 LYS A C 1
ATOM 810 O O . LYS A 1 102 ? 3.265 2.963 -17.131 1.00 97.12 102 LYS A O 1
ATOM 815 N N . PRO A 1 103 ? 4.136 4.299 -15.547 1.00 96.50 103 PRO A N 1
ATOM 816 C CA . PRO A 1 103 ? 5.463 3.684 -15.615 1.00 96.50 103 PRO A CA 1
ATOM 817 C C . PRO A 1 103 ? 5.456 2.174 -15.350 1.00 96.50 103 PRO A C 1
ATOM 819 O O . PRO A 1 103 ? 6.113 1.425 -16.069 1.00 96.50 103 PRO A O 1
ATOM 822 N N . LEU A 1 104 ? 4.710 1.716 -14.337 1.00 95.56 104 LEU A N 1
ATOM 823 C CA . LEU A 1 104 ? 4.617 0.292 -14.000 1.00 95.56 104 LEU A CA 1
ATOM 824 C C . LEU A 1 104 ? 3.831 -0.496 -15.049 1.00 95.56 104 LEU A C 1
ATOM 826 O O . LEU A 1 104 ? 4.204 -1.622 -15.358 1.00 95.56 104 LEU A O 1
ATOM 830 N N . PHE A 1 105 ? 2.804 0.096 -15.655 1.00 96.50 105 PHE A N 1
ATOM 831 C CA . PHE A 1 105 ? 2.111 -0.504 -16.791 1.00 96.50 105 PHE A CA 1
ATOM 832 C C . PHE A 1 105 ? 3.065 -0.744 -17.971 1.00 96.50 105 PHE A C 1
ATOM 834 O O . PHE A 1 105 ? 3.066 -1.830 -18.544 1.00 96.50 105 PHE A O 1
ATOM 841 N N . LEU A 1 106 ? 3.947 0.213 -18.283 1.00 96.94 106 LEU A N 1
ATOM 842 C CA . LEU A 1 106 ? 4.943 0.065 -19.353 1.00 96.94 106 LEU A CA 1
ATOM 843 C C . LEU A 1 106 ? 5.964 -1.050 -19.087 1.00 96.94 106 LEU A C 1
ATOM 845 O O . LEU A 1 106 ? 6.509 -1.617 -20.035 1.00 96.94 106 LEU A O 1
ATOM 849 N N . ARG A 1 107 ? 6.203 -1.418 -17.820 1.00 95.62 107 ARG A N 1
ATOM 850 C CA . ARG A 1 107 ? 7.066 -2.562 -17.480 1.00 95.62 107 ARG A CA 1
ATOM 851 C C . ARG A 1 107 ? 6.511 -3.894 -17.973 1.00 95.62 107 ARG A C 1
ATOM 853 O O . ARG A 1 107 ? 7.307 -4.782 -18.257 1.00 95.62 107 ARG A O 1
ATOM 860 N N . LYS A 1 108 ? 5.192 -4.006 -18.185 1.00 92.62 108 LYS A N 1
ATOM 861 C CA . LYS A 1 108 ? 4.576 -5.173 -18.840 1.00 92.62 108 LYS A CA 1
ATOM 862 C C . LYS A 1 108 ? 5.137 -5.419 -20.246 1.00 92.62 108 LYS A C 1
ATOM 864 O O . LYS A 1 108 ? 5.206 -6.564 -20.670 1.00 92.62 108 LYS A O 1
ATOM 869 N N . SER A 1 109 ? 5.560 -4.362 -20.937 1.00 94.56 109 SER A N 1
ATOM 870 C CA . SER A 1 109 ? 6.188 -4.425 -22.264 1.00 94.56 109 SER A CA 1
ATOM 871 C C . SER A 1 109 ? 7.718 -4.359 -22.193 1.00 94.56 109 SER A C 1
ATOM 873 O O . SER A 1 109 ? 8.361 -3.901 -23.130 1.00 94.56 109 SER A O 1
ATOM 875 N N . GLU A 1 110 ? 8.302 -4.736 -21.052 1.00 93.56 110 GLU A N 1
ATOM 876 C CA . GLU A 1 110 ? 9.748 -4.814 -20.812 1.00 93.56 110 GLU A CA 1
ATOM 877 C C . GLU A 1 110 ? 10.532 -3.497 -20.991 1.00 93.56 110 GLU A C 1
ATOM 879 O O . GLU A 1 110 ? 11.763 -3.504 -20.972 1.00 93.56 110 GLU A O 1
ATOM 884 N N . VAL A 1 111 ? 9.854 -2.340 -21.031 1.00 97.38 111 VAL A N 1
ATOM 885 C CA . VAL A 1 111 ? 10.470 -1.011 -21.224 1.00 97.38 111 VAL A CA 1
ATOM 886 C C . VAL A 1 111 ? 11.601 -0.750 -20.219 1.00 97.38 111 VAL A C 1
ATOM 888 O O . VAL A 1 111 ? 11.316 -0.638 -19.022 1.00 97.38 111 VAL A O 1
ATOM 891 N N . PRO A 1 112 ? 12.871 -0.605 -20.645 1.00 97.44 112 PRO A N 1
ATOM 892 C CA . PRO A 1 112 ? 14.004 -0.493 -19.728 1.00 97.44 112 PRO A CA 1
ATOM 893 C C . PRO A 1 112 ? 13.854 0.627 -18.686 1.00 97.44 112 PRO A C 1
ATOM 895 O O . PRO A 1 112 ? 13.367 1.718 -18.982 1.00 97.44 112 PRO A O 1
ATOM 898 N N . PHE A 1 113 ? 14.347 0.411 -17.462 1.00 98.00 113 PHE A N 1
ATOM 899 C CA . PHE A 1 113 ? 14.196 1.385 -16.366 1.00 98.00 113 PHE A CA 1
ATOM 900 C C . PHE A 1 113 ? 14.830 2.754 -16.636 1.00 98.00 113 PHE A C 1
ATOM 902 O O . PHE A 1 113 ? 14.366 3.764 -16.100 1.00 98.00 113 PHE A O 1
ATOM 909 N N . TRP A 1 114 ? 15.892 2.813 -17.444 1.00 97.56 114 TRP A N 1
ATOM 910 C CA . TRP A 1 114 ? 16.492 4.089 -17.839 1.00 97.56 114 TRP A CA 1
ATOM 911 C C . TRP A 1 114 ? 15.521 4.910 -18.697 1.00 97.56 114 TRP A C 1
ATOM 913 O O . TRP A 1 114 ? 15.465 6.127 -18.549 1.00 97.56 114 TRP A O 1
ATOM 923 N N . MET A 1 115 ? 14.690 4.254 -19.513 1.00 98.19 115 MET A N 1
ATOM 924 C CA . MET A 1 115 ? 13.685 4.913 -20.345 1.00 98.19 115 MET A CA 1
ATOM 925 C C . MET A 1 115 ? 12.532 5.445 -19.492 1.00 98.19 115 MET A C 1
ATOM 927 O O . MET A 1 115 ? 12.069 6.561 -19.710 1.00 98.19 115 MET A O 1
ATOM 931 N N . LEU A 1 116 ? 12.133 4.708 -18.447 1.00 97.94 116 LEU A N 1
ATOM 932 C CA . LEU A 1 116 ? 11.193 5.228 -17.447 1.00 97.94 116 LEU A CA 1
ATOM 933 C C . LEU A 1 116 ? 11.765 6.438 -16.704 1.00 97.94 116 LEU A C 1
ATOM 935 O O . LEU A 1 116 ? 11.052 7.403 -16.455 1.00 97.94 116 LEU A O 1
ATOM 939 N N . SER A 1 117 ? 13.060 6.399 -16.383 1.00 97.88 117 SER A N 1
ATOM 940 C CA . SER A 1 117 ? 13.753 7.520 -15.735 1.00 97.88 117 SER A CA 1
ATOM 941 C C . SER A 1 117 ? 13.783 8.755 -16.631 1.00 97.88 117 SER A C 1
ATOM 943 O O . SER A 1 117 ? 13.541 9.862 -16.164 1.00 97.88 117 SER A O 1
ATOM 945 N N . TYR A 1 118 ? 14.035 8.554 -17.924 1.00 98.06 118 TYR A N 1
ATOM 946 C CA . TYR A 1 118 ? 14.013 9.610 -18.928 1.00 98.06 118 TYR A CA 1
ATOM 947 C C . TYR A 1 118 ? 12.611 10.222 -19.093 1.00 98.06 118 TYR A C 1
ATOM 949 O O . TYR A 1 118 ? 12.475 11.440 -19.080 1.00 98.06 118 TYR A O 1
ATOM 957 N N . ALA A 1 119 ? 11.565 9.395 -19.194 1.00 97.75 119 ALA A N 1
ATOM 958 C CA . ALA A 1 119 ? 10.206 9.857 -19.484 1.00 97.75 119 ALA A CA 1
ATOM 959 C C . ALA A 1 119 ? 9.424 10.371 -18.258 1.00 97.75 119 ALA A C 1
ATOM 961 O O . ALA A 1 119 ? 8.589 11.261 -18.395 1.00 97.75 119 ALA A O 1
ATOM 962 N N . PHE A 1 120 ? 9.667 9.818 -17.064 1.00 96.94 120 PHE A N 1
ATOM 963 C CA . PHE A 1 120 ? 8.874 10.085 -15.850 1.00 96.94 120 PHE A CA 1
ATOM 964 C C . PHE A 1 120 ? 9.710 10.609 -14.672 1.00 96.94 120 PHE A C 1
ATOM 966 O O . PHE A 1 120 ? 9.193 10.804 -13.569 1.00 96.94 120 PHE A O 1
ATOM 973 N N . GLY A 1 121 ? 11.008 10.837 -14.880 1.00 96.38 121 GLY A N 1
ATOM 974 C CA . GLY A 1 121 ? 11.940 11.234 -13.831 1.00 96.38 121 GLY A CA 1
ATOM 975 C C . GLY A 1 121 ? 12.279 10.091 -12.872 1.00 96.38 121 GLY A C 1
ATOM 976 O O . GLY A 1 121 ? 12.043 8.914 -13.144 1.00 96.38 121 GLY A O 1
ATOM 977 N N . ARG A 1 122 ? 12.841 10.450 -11.708 1.00 95.81 122 ARG A N 1
ATOM 978 C CA . ARG A 1 122 ? 13.474 9.509 -10.759 1.00 95.81 122 ARG A CA 1
ATOM 979 C C . ARG A 1 122 ? 14.631 8.741 -11.415 1.00 95.81 122 ARG A C 1
ATOM 981 O O . ARG A 1 122 ? 14.989 8.969 -12.561 1.00 95.81 122 ARG A O 1
ATOM 988 N N . ASN A 1 123 ? 15.287 7.883 -10.641 1.00 97.00 123 ASN A N 1
ATOM 989 C CA . ASN A 1 123 ? 16.377 7.054 -11.149 1.00 97.00 123 ASN A CA 1
ATOM 990 C C . ASN A 1 123 ? 15.889 5.638 -11.478 1.00 97.00 123 ASN A C 1
ATOM 992 O O . ASN A 1 123 ? 14.867 5.185 -10.963 1.00 97.00 123 ASN A O 1
ATOM 996 N N . ALA A 1 124 ? 16.662 4.910 -12.283 1.00 97.44 124 ALA A N 1
ATOM 997 C CA . ALA A 1 124 ? 16.301 3.563 -12.724 1.00 97.44 124 ALA A CA 1
ATOM 998 C C . ALA A 1 124 ? 16.061 2.608 -11.541 1.00 97.44 124 ALA A C 1
ATOM 1000 O O . ALA A 1 124 ? 15.134 1.799 -11.556 1.00 97.44 124 ALA A O 1
ATOM 1001 N N . MET A 1 125 ? 16.844 2.762 -10.469 1.00 97.56 125 MET A N 1
ATOM 1002 C CA . MET A 1 125 ? 16.722 1.950 -9.258 1.00 97.56 125 MET A CA 1
ATOM 1003 C C . MET A 1 125 ? 15.421 2.190 -8.486 1.00 97.56 125 MET A C 1
ATOM 1005 O O . MET A 1 125 ? 14.939 1.278 -7.816 1.00 97.56 125 MET A O 1
ATOM 1009 N N . TYR A 1 126 ? 14.841 3.388 -8.555 1.00 96.50 126 TYR A N 1
ATOM 1010 C CA . TYR A 1 126 ? 13.535 3.681 -7.973 1.00 96.50 126 TYR A CA 1
ATOM 1011 C C . TYR A 1 126 ? 12.450 2.833 -8.643 1.00 96.50 126 TYR A C 1
ATOM 1013 O O . TYR A 1 126 ? 11.702 2.143 -7.949 1.00 96.50 126 TYR A O 1
ATOM 1021 N N . TRP A 1 127 ? 12.429 2.813 -9.977 1.00 97.25 127 TRP A N 1
ATOM 1022 C CA . TRP A 1 127 ? 11.472 2.034 -10.763 1.00 97.25 127 TRP A CA 1
ATOM 1023 C C . TRP A 1 127 ? 11.657 0.527 -10.573 1.00 97.25 127 TRP A C 1
ATOM 1025 O O . TRP A 1 127 ? 10.691 -0.175 -10.280 1.00 97.25 127 TRP A O 1
ATOM 1035 N N . TYR A 1 128 ? 12.903 0.049 -10.609 1.00 96.00 128 TYR A N 1
ATOM 1036 C CA . TYR A 1 128 ? 13.239 -1.349 -10.323 1.00 96.00 128 TYR A CA 1
ATOM 1037 C C . TYR A 1 128 ? 12.726 -1.810 -8.950 1.00 96.00 128 TYR A C 1
ATOM 1039 O O . TYR A 1 128 ? 12.132 -2.880 -8.806 1.00 96.00 128 TYR A O 1
ATOM 1047 N N . ARG A 1 129 ? 12.904 -0.982 -7.913 1.00 95.50 129 ARG A N 1
ATOM 1048 C CA . ARG A 1 129 ? 12.428 -1.294 -6.556 1.00 95.50 129 ARG A CA 1
ATOM 1049 C C . ARG A 1 129 ? 10.906 -1.316 -6.445 1.00 95.50 129 ARG A C 1
ATOM 1051 O O . ARG A 1 129 ? 10.390 -2.047 -5.603 1.00 95.50 129 ARG A O 1
ATOM 1058 N N . LEU A 1 130 ? 10.199 -0.512 -7.240 1.00 95.06 130 LEU A N 1
ATOM 1059 C CA . LEU A 1 130 ? 8.737 -0.525 -7.270 1.00 95.06 130 LEU A CA 1
ATOM 1060 C C . LEU A 1 130 ? 8.206 -1.804 -7.917 1.00 95.06 130 LEU A C 1
ATOM 1062 O O . LEU A 1 130 ? 7.361 -2.458 -7.316 1.00 95.06 130 LEU A O 1
ATOM 1066 N N . GLU A 1 131 ? 8.734 -2.189 -9.080 1.00 94.25 131 GLU A N 1
ATOM 1067 C CA . GLU A 1 131 ? 8.333 -3.424 -9.768 1.00 94.25 131 GLU A CA 1
ATOM 1068 C C . GLU A 1 131 ? 8.612 -4.657 -8.902 1.00 94.25 131 GLU A C 1
ATOM 1070 O O . GLU A 1 131 ? 7.705 -5.431 -8.605 1.00 94.25 131 GLU A O 1
ATOM 1075 N N . THR A 1 132 ? 9.836 -4.785 -8.382 1.00 92.31 132 THR A N 1
ATOM 1076 C CA . THR A 1 132 ? 10.203 -5.908 -7.498 1.00 92.31 132 THR A CA 1
ATOM 1077 C C . THR A 1 132 ? 9.379 -5.953 -6.210 1.00 92.31 132 THR A C 1
ATOM 1079 O O . THR A 1 132 ? 9.219 -7.017 -5.616 1.00 92.31 132 THR A O 1
ATOM 1082 N N . ALA A 1 133 ? 8.834 -4.822 -5.751 1.00 90.25 133 ALA A N 1
ATOM 1083 C CA . ALA A 1 133 ? 7.951 -4.807 -4.591 1.00 90.25 133 ALA A CA 1
ATOM 1084 C C . ALA A 1 133 ? 6.565 -5.395 -4.870 1.00 90.25 133 ALA A C 1
ATOM 1086 O O . ALA A 1 133 ? 5.963 -5.914 -3.930 1.00 90.25 133 ALA A O 1
ATOM 1087 N N . LEU A 1 134 ? 6.075 -5.359 -6.113 1.00 87.50 134 LEU A N 1
ATOM 1088 C CA . LEU A 1 134 ? 4.788 -5.961 -6.474 1.00 87.50 134 LEU A CA 1
ATOM 1089 C C . LEU A 1 134 ? 4.815 -7.485 -6.322 1.00 87.50 134 LEU A C 1
ATOM 1091 O O . LEU A 1 134 ? 3.854 -8.057 -5.814 1.00 87.50 134 LEU A O 1
ATOM 1095 N N . GLY A 1 135 ? 5.945 -8.115 -6.657 1.00 85.44 135 GLY A N 1
ATOM 1096 C CA . GLY A 1 135 ? 6.145 -9.562 -6.521 1.00 85.44 135 GLY A CA 1
ATOM 1097 C C . GLY A 1 135 ? 6.194 -10.079 -5.078 1.00 85.44 135 GLY A C 1
ATOM 1098 O O . GLY A 1 135 ? 6.284 -11.281 -4.868 1.00 85.44 135 GLY A O 1
ATOM 1099 N N . ARG A 1 136 ? 6.143 -9.199 -4.065 1.00 85.12 136 ARG A N 1
ATOM 1100 C CA . ARG A 1 136 ? 6.080 -9.607 -2.649 1.00 85.12 136 ARG A CA 1
ATOM 1101 C C . ARG A 1 136 ? 4.666 -9.913 -2.166 1.00 85.12 136 ARG A C 1
ATOM 1103 O O . ARG A 1 136 ? 4.510 -10.409 -1.052 1.00 85.12 136 ARG A O 1
ATOM 1110 N N . ASN A 1 137 ? 3.645 -9.549 -2.937 1.00 84.81 137 ASN A N 1
ATOM 1111 C CA . ASN A 1 137 ? 2.269 -9.800 -2.536 1.00 84.81 137 ASN A CA 1
ATOM 1112 C C . ASN A 1 137 ? 1.904 -11.269 -2.778 1.00 84.81 137 ASN A C 1
ATOM 1114 O O . ASN A 1 137 ? 2.342 -11.870 -3.755 1.00 84.81 137 ASN A O 1
ATOM 1118 N N . SER A 1 138 ? 1.074 -11.836 -1.900 1.00 84.75 138 SER A N 1
ATOM 1119 C CA . SER A 1 138 ? 0.487 -13.159 -2.132 1.00 84.75 138 SER A CA 1
ATOM 1120 C C . SER A 1 138 ? -0.429 -13.097 -3.351 1.00 84.75 138 SER A C 1
ATOM 1122 O O . SER A 1 138 ? -1.361 -12.292 -3.364 1.00 84.75 138 SER A O 1
ATOM 1124 N N . LEU A 1 139 ? -0.184 -13.939 -4.359 1.00 83.50 139 LEU A N 1
ATOM 1125 C CA . LEU A 1 139 ? -1.043 -14.011 -5.542 1.00 83.50 139 LEU A CA 1
ATOM 1126 C C . LEU A 1 139 ? -2.487 -14.318 -5.130 1.00 83.50 139 LEU A C 1
ATOM 1128 O O . LEU A 1 139 ? -3.386 -13.532 -5.408 1.00 83.50 139 LEU A O 1
ATOM 1132 N N . VAL A 1 140 ? -2.689 -15.393 -4.363 1.00 86.75 140 VAL A N 1
ATOM 1133 C CA . VAL A 1 140 ? -4.008 -15.780 -3.841 1.0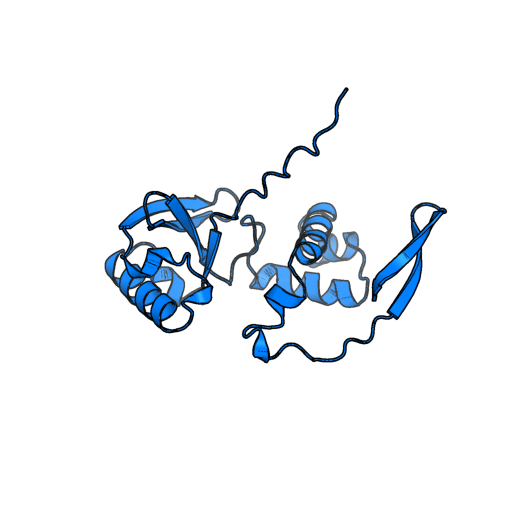0 86.75 140 VAL A CA 1
ATOM 1134 C C . VAL A 1 140 ? -4.599 -14.667 -2.982 1.00 86.75 140 VAL A C 1
ATOM 1136 O O . VAL A 1 140 ? -5.713 -14.228 -3.232 1.00 86.75 140 VAL A O 1
ATOM 1139 N N . GLY A 1 141 ? -3.825 -14.128 -2.035 1.00 84.06 141 GLY A N 1
ATOM 1140 C CA . GLY A 1 141 ? -4.314 -13.090 -1.121 1.00 84.06 141 GLY A CA 1
ATOM 1141 C C . GLY A 1 141 ? -4.655 -11.756 -1.794 1.00 84.06 141 GLY A C 1
ATOM 1142 O O . GLY A 1 141 ? -5.325 -10.928 -1.187 1.00 84.06 141 GLY A O 1
ATOM 1143 N N . THR A 1 142 ? -4.189 -11.523 -3.024 1.00 83.50 142 THR A N 1
ATOM 1144 C CA . THR A 1 142 ? -4.521 -10.322 -3.807 1.00 83.50 142 THR A CA 1
ATOM 1145 C C . THR A 1 142 ? -5.604 -10.547 -4.854 1.00 83.50 142 THR A C 1
ATOM 1147 O O . THR A 1 142 ? -6.172 -9.566 -5.326 1.00 83.50 142 THR A O 1
ATOM 1150 N N . THR A 1 143 ? -5.893 -11.797 -5.222 1.00 86.81 143 THR A N 1
ATOM 1151 C CA . THR A 1 143 ? -6.820 -12.133 -6.318 1.00 86.81 143 THR A CA 1
ATOM 1152 C C . THR A 1 143 ? -8.102 -12.798 -5.834 1.00 86.81 143 THR A C 1
ATOM 1154 O O . THR A 1 143 ? -9.146 -12.605 -6.449 1.00 86.81 143 THR A O 1
ATOM 1157 N N . VAL A 1 144 ? -8.053 -13.523 -4.715 1.00 88.81 144 VAL A N 1
ATOM 1158 C CA . VAL A 1 144 ? -9.180 -14.275 -4.167 1.00 88.81 144 VAL A CA 1
ATOM 1159 C C . VAL A 1 144 ? -9.563 -13.703 -2.806 1.00 88.81 144 VAL A C 1
ATOM 1161 O O . VAL A 1 144 ? -8.786 -13.756 -1.854 1.00 88.81 144 VAL A O 1
ATOM 1164 N N . ARG A 1 145 ? -10.769 -13.130 -2.720 1.00 85.75 145 ARG A N 1
ATOM 1165 C CA . ARG A 1 145 ? -11.288 -12.520 -1.485 1.00 85.75 145 ARG A CA 1
ATOM 1166 C C . ARG A 1 145 ? -11.910 -13.559 -0.556 1.00 85.75 145 ARG A C 1
ATOM 1168 O O . ARG A 1 145 ? -11.621 -13.550 0.636 1.00 85.75 145 ARG A O 1
ATOM 1175 N N . ASN A 1 146 ? -12.775 -14.423 -1.087 1.00 87.00 146 ASN A N 1
ATOM 1176 C CA . ASN A 1 146 ? -13.411 -15.491 -0.326 1.00 87.00 146 ASN A CA 1
ATOM 1177 C C . ASN A 1 146 ? -12.679 -16.812 -0.604 1.00 87.00 146 ASN A C 1
ATOM 1179 O O . ASN A 1 146 ? -12.559 -17.184 -1.769 1.00 87.00 146 ASN A O 1
ATOM 1183 N N . PRO A 1 147 ? -12.217 -17.548 0.422 1.00 87.19 147 PRO A N 1
ATOM 1184 C CA . PRO A 1 147 ? -11.604 -18.861 0.229 1.00 87.19 147 PRO A CA 1
ATOM 1185 C C . PRO A 1 147 ? -12.466 -19.843 -0.574 1.00 87.19 147 PRO A C 1
ATOM 1187 O O . PRO A 1 147 ? -11.914 -20.693 -1.262 1.00 87.19 147 PRO A O 1
ATOM 1190 N N . CYS A 1 148 ? -13.796 -19.714 -0.530 1.00 90.69 148 CYS A N 1
ATOM 1191 C CA . CYS A 1 148 ? -14.706 -20.544 -1.322 1.00 90.69 148 CYS A CA 1
ATOM 1192 C C . CYS A 1 148 ? -14.658 -20.254 -2.835 1.00 90.69 148 CYS A C 1
ATOM 1194 O O . CYS A 1 148 ? -15.146 -21.071 -3.607 1.00 90.69 148 CYS A O 1
ATOM 1196 N N . ASP A 1 149 ? -14.075 -19.127 -3.259 1.00 90.62 149 ASP A N 1
ATOM 1197 C CA . ASP A 1 149 ? -13.882 -18.785 -4.676 1.00 90.62 149 ASP A CA 1
ATOM 1198 C C . ASP A 1 149 ? -12.580 -19.393 -5.240 1.00 90.62 149 ASP A C 1
ATOM 1200 O O . ASP A 1 149 ? -12.252 -19.189 -6.412 1.00 90.62 149 ASP A O 1
ATOM 1204 N N . LEU A 1 150 ? -11.802 -20.112 -4.417 1.00 90.81 150 LEU A N 1
ATOM 1205 C CA . LEU A 1 150 ? -10.630 -20.841 -4.896 1.00 90.81 150 LEU A CA 1
ATOM 1206 C C . LEU A 1 150 ? -11.066 -21.978 -5.829 1.00 90.81 150 LEU A C 1
ATOM 1208 O O . LEU A 1 150 ? -11.955 -22.753 -5.473 1.00 90.81 150 LEU A O 1
ATOM 1212 N N . PRO A 1 151 ? -10.424 -22.130 -6.999 1.00 89.50 151 PRO A N 1
ATOM 1213 C CA . PRO A 1 151 ? -10.713 -23.251 -7.876 1.00 89.50 151 PRO A CA 1
ATOM 1214 C C . PRO A 1 151 ? -10.292 -24.568 -7.213 1.00 89.50 151 PRO A C 1
ATOM 1216 O O . PRO A 1 151 ? -9.228 -24.655 -6.600 1.00 89.50 151 PRO A O 1
ATOM 1219 N N . GLU A 1 152 ? -11.106 -25.611 -7.383 1.00 91.81 152 GLU A N 1
ATOM 1220 C CA . GLU A 1 152 ? -10.803 -26.963 -6.887 1.00 91.81 152 GLU A CA 1
ATOM 1221 C C . GLU A 1 152 ? -9.583 -27.575 -7.592 1.00 91.81 152 GLU A C 1
ATOM 1223 O O . GLU A 1 152 ? -8.820 -28.349 -7.011 1.00 91.81 152 GLU A O 1
ATOM 1228 N N . HIS A 1 153 ? -9.382 -27.214 -8.859 1.00 92.00 153 HIS A N 1
ATOM 1229 C CA . HIS A 1 153 ? -8.298 -27.717 -9.689 1.00 92.00 153 HIS A CA 1
ATOM 1230 C C . HIS A 1 153 ? -7.413 -26.561 -10.150 1.00 92.00 153 HIS A C 1
ATOM 1232 O O . HIS A 1 153 ? -7.897 -25.570 -10.696 1.00 92.00 153 HIS A O 1
ATOM 1238 N N . LEU A 1 154 ? -6.104 -26.708 -9.945 1.00 86.94 154 LEU A N 1
ATOM 1239 C CA . LEU A 1 154 ? -5.093 -25.749 -10.370 1.00 86.94 154 LEU A CA 1
ATOM 1240 C C . LEU A 1 154 ? -4.210 -26.404 -11.435 1.00 86.94 154 LEU A C 1
ATOM 1242 O O . LEU A 1 154 ? -3.659 -27.480 -11.208 1.00 86.94 154 LEU A O 1
ATOM 1246 N N . VAL A 1 155 ? -4.064 -25.750 -12.583 1.00 88.50 155 VAL A N 1
ATOM 1247 C CA . VAL A 1 155 ? -3.024 -26.090 -13.559 1.00 88.50 155 VAL A CA 1
ATOM 1248 C C . VAL A 1 155 ? -1.822 -25.209 -13.252 1.00 88.50 155 VAL A C 1
ATOM 1250 O O . VAL A 1 155 ? -1.980 -24.003 -13.075 1.00 88.50 155 VAL A O 1
ATOM 1253 N N . ALA A 1 156 ? -0.642 -25.810 -13.164 1.00 86.25 156 ALA A N 1
ATOM 1254 C CA . ALA A 1 156 ? 0.617 -25.097 -13.000 1.00 86.25 156 ALA A CA 1
ATOM 1255 C C . ALA A 1 156 ? 1.494 -25.351 -14.227 1.00 86.25 156 ALA A C 1
ATOM 1257 O O . ALA A 1 156 ? 1.541 -26.482 -14.714 1.00 86.25 156 ALA A O 1
ATOM 1258 N N . ASP A 1 157 ? 2.178 -24.313 -14.701 1.00 91.75 157 ASP A N 1
ATOM 1259 C CA . ASP A 1 157 ? 3.180 -24.416 -15.758 1.00 91.75 157 ASP A CA 1
ATOM 1260 C C . ASP A 1 157 ? 4.562 -24.013 -15.223 1.00 91.75 157 ASP A C 1
ATOM 1262 O O . ASP A 1 157 ? 4.701 -23.392 -14.164 1.00 91.75 157 ASP A O 1
ATOM 1266 N N . GLU A 1 158 ? 5.611 -24.382 -15.949 1.00 92.56 158 GLU A N 1
ATOM 1267 C CA . GLU A 1 158 ? 6.986 -24.074 -15.588 1.00 92.56 158 GLU A CA 1
ATOM 1268 C C . GLU A 1 158 ? 7.752 -23.499 -16.777 1.00 92.56 158 GLU A C 1
ATOM 1270 O O . GLU A 1 158 ? 7.959 -24.134 -17.812 1.00 92.56 158 GLU A O 1
ATOM 1275 N N . LYS A 1 159 ? 8.267 -22.283 -16.602 1.00 91.75 159 LYS A N 1
ATOM 1276 C CA . LYS A 1 159 ? 9.151 -21.652 -17.571 1.00 91.75 159 LYS A CA 1
ATOM 1277 C C . LYS A 1 159 ? 10.601 -21.983 -17.254 1.00 91.75 159 LYS A C 1
ATOM 1279 O O . LYS A 1 159 ? 11.142 -21.591 -16.218 1.00 91.75 159 LYS A O 1
ATOM 1284 N N . HIS A 1 160 ? 11.275 -22.612 -18.211 1.00 94.06 160 HIS A N 1
ATOM 1285 C CA . HIS A 1 160 ? 12.724 -22.789 -18.176 1.00 94.06 160 HIS A CA 1
ATOM 1286 C C . HIS A 1 160 ? 13.421 -21.487 -18.587 1.00 94.06 160 HIS A C 1
ATOM 1288 O O . HIS A 1 160 ? 13.156 -20.939 -19.658 1.00 94.06 160 HIS A O 1
ATOM 1294 N N . THR A 1 161 ? 14.348 -20.997 -17.766 1.00 93.56 161 THR A N 1
ATOM 1295 C CA . THR A 1 161 ? 15.172 -19.826 -18.100 1.00 93.56 161 THR A CA 1
ATOM 1296 C C . THR A 1 161 ? 16.576 -19.947 -17.502 1.00 93.56 161 THR A C 1
ATOM 1298 O O . THR A 1 161 ? 16.937 -20.987 -16.951 1.00 93.56 161 THR A O 1
ATOM 1301 N N . LYS A 1 162 ? 17.410 -18.915 -17.655 1.00 95.69 162 LYS A N 1
ATOM 1302 C CA . LYS A 1 162 ? 18.735 -18.830 -17.036 1.00 95.69 162 LYS A CA 1
ATOM 1303 C C . LYS A 1 162 ? 18.860 -17.561 -16.201 1.00 95.69 162 LYS A C 1
ATOM 1305 O O . LYS A 1 162 ? 18.530 -16.480 -16.682 1.00 95.69 162 LYS A O 1
ATOM 1310 N N . ILE A 1 163 ? 19.386 -17.678 -14.986 1.00 91.12 163 ILE A N 1
ATOM 1311 C CA . ILE A 1 163 ? 19.792 -16.539 -14.153 1.00 91.12 163 ILE A CA 1
ATOM 1312 C C . ILE A 1 163 ? 21.304 -16.616 -13.998 1.00 91.12 163 ILE A C 1
ATOM 1314 O O . ILE A 1 163 ? 21.822 -17.614 -13.517 1.00 91.12 163 ILE A O 1
ATOM 1318 N N . LEU A 1 164 ? 22.014 -15.575 -14.445 1.00 92.19 164 LEU A N 1
ATOM 1319 C CA . LEU A 1 164 ? 23.484 -15.512 -14.409 1.00 92.19 164 LEU A CA 1
ATOM 1320 C C . LEU A 1 164 ? 24.184 -16.723 -15.064 1.00 92.19 164 LEU A C 1
ATOM 1322 O O . LEU A 1 164 ? 25.291 -17.085 -14.690 1.00 92.19 164 LEU A O 1
ATOM 1326 N N . GLY A 1 165 ? 23.547 -17.324 -16.075 1.00 93.12 165 GLY A N 1
ATOM 1327 C CA . GLY A 1 165 ? 24.064 -18.491 -16.800 1.00 93.12 165 GLY A CA 1
ATOM 1328 C C . GLY A 1 165 ? 23.541 -19.835 -16.287 1.00 93.12 165 GLY A C 1
ATOM 1329 O O . GLY A 1 165 ? 23.470 -20.781 -17.075 1.00 93.12 165 GLY A O 1
ATOM 1330 N N . ASP A 1 166 ? 23.069 -19.893 -15.043 1.00 95.12 166 ASP A N 1
ATOM 1331 C CA . ASP A 1 166 ? 22.549 -21.111 -14.427 1.00 95.12 166 ASP A CA 1
ATOM 1332 C C . ASP A 1 166 ? 21.096 -21.350 -14.821 1.00 95.12 166 ASP A C 1
ATOM 1334 O O . ASP A 1 166 ? 20.267 -20.437 -14.782 1.00 95.12 166 ASP A O 1
ATOM 1338 N N . LYS A 1 167 ? 20.774 -22.589 -15.214 1.00 94.88 167 LYS A N 1
ATOM 1339 C CA . LYS A 1 167 ? 19.400 -22.971 -15.555 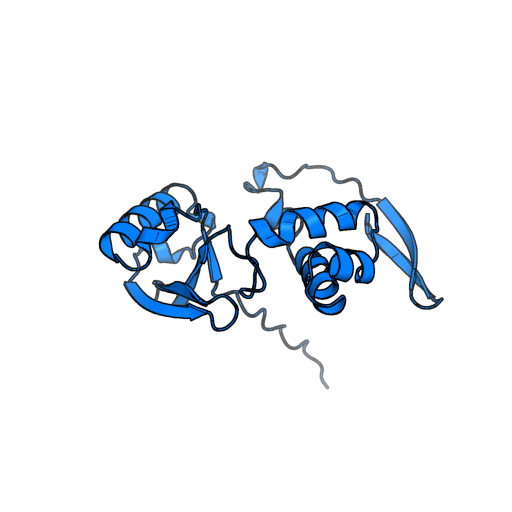1.00 94.88 167 LYS A CA 1
ATOM 1340 C C . LYS A 1 167 ? 18.537 -22.897 -14.299 1.00 94.88 167 LYS A C 1
ATOM 1342 O O . LYS A 1 167 ? 18.836 -23.537 -13.296 1.00 94.88 167 LYS A O 1
ATOM 1347 N N . VAL A 1 168 ? 17.443 -22.159 -14.393 1.00 94.38 168 VAL A N 1
ATOM 1348 C CA . VAL A 1 168 ? 16.433 -22.050 -13.346 1.00 94.38 168 VAL A CA 1
ATOM 1349 C C . VAL A 1 168 ? 15.061 -22.345 -13.921 1.00 94.38 168 VAL A C 1
ATOM 1351 O O . VAL A 1 168 ? 14.835 -22.263 -15.134 1.00 94.38 168 VAL A O 1
ATOM 1354 N N . TYR A 1 169 ? 14.144 -22.647 -13.019 1.00 91.69 169 TYR A N 1
ATOM 1355 C CA . TYR A 1 169 ? 12.769 -22.923 -13.349 1.00 91.69 169 TYR A CA 1
ATOM 1356 C C . TYR A 1 169 ? 11.859 -21.982 -12.568 1.00 91.69 169 TYR A C 1
ATOM 1358 O O . TYR A 1 169 ? 12.086 -21.728 -11.382 1.00 91.69 169 TYR A O 1
ATOM 1366 N N . VAL A 1 170 ? 10.881 -21.402 -13.256 1.00 86.81 170 VAL A N 1
ATOM 1367 C CA . VAL A 1 170 ? 9.959 -20.418 -12.688 1.00 86.81 170 VAL A CA 1
ATOM 1368 C C . VAL A 1 170 ? 8.542 -20.932 -12.891 1.00 86.81 170 VAL A C 1
ATOM 1370 O O . VAL A 1 170 ? 8.125 -21.122 -14.032 1.00 86.81 170 VAL A O 1
ATOM 1373 N N . ALA A 1 171 ? 7.811 -21.141 -11.796 1.00 82.06 171 ALA A N 1
ATOM 1374 C CA . ALA A 1 171 ? 6.385 -21.447 -11.858 1.00 82.06 171 ALA A CA 1
ATOM 1375 C C . ALA A 1 171 ? 5.650 -20.286 -12.546 1.00 82.06 171 ALA A C 1
ATOM 1377 O O . ALA A 1 171 ? 5.861 -19.126 -12.173 1.00 82.06 171 ALA A O 1
ATOM 1378 N N . THR A 1 172 ? 4.848 -20.599 -13.562 1.00 67.94 172 THR A N 1
ATOM 1379 C CA . THR A 1 172 ? 4.110 -19.623 -14.380 1.00 67.94 172 THR A CA 1
ATOM 1380 C C . THR A 1 172 ? 2.614 -19.875 -14.288 1.00 67.94 172 THR A C 1
ATOM 1382 O O . THR A 1 172 ? 2.221 -21.058 -14.166 1.00 67.94 172 THR A O 1
#

Radius of gyration: 20.02 Å; chains: 1; bounding box: 43×47×45 Å

Sequence (172 aa):
MDKTASGSTCRHSRIICISFSSNEYRIVNDPAKFRAYLDAMIERFSELFPAEITAGYKMKDIRESKKLSIVIRRISVAGISYTIRPSFVMPYMTGLVKDVEKPLFLRKSEVPFWMLSYAFGRNAMYWYRLETALGRNSLVGTTVRNPCDLPEHLVADEKHTKILGDKVYVAT

pLDDT: mean 89.76, std 13.96, range [32.16, 98.19]

Secondary structure (DSSP, 8-state):
--------------EEEE---TTGGGGGG-HHHHHHHHHHHHHH-GGGS-GGGGG--EEEEEEE-TTT--EEEEEEETTEEEEEEETTB-GGG--BHHHHHHHHHHHTTT--HHHHHHHH-S-HHHHHHHHHHHTTS-HHHHH-SSGGGS-S-----EEEEEETTEEEEEE-